Protein AF-A0A127SF15-F1 (afdb_monomer_lite)

Structure (mmCIF, N/CA/C/O backbone):
data_AF-A0A127SF15-F1
#
_entry.id   AF-A0A127SF15-F1
#
loop_
_atom_site.group_PDB
_atom_site.id
_atom_site.type_symbol
_atom_site.label_atom_id
_atom_site.label_alt_id
_atom_site.label_comp_id
_atom_site.label_asym_id
_atom_site.label_entity_id
_atom_site.label_seq_id
_atom_site.pdbx_PDB_ins_code
_atom_site.Cartn_x
_atom_site.Cartn_y
_atom_site.Cartn_z
_atom_site.occupancy
_atom_site.B_iso_or_equiv
_atom_site.auth_seq_id
_atom_site.auth_comp_id
_atom_site.auth_asym_id
_atom_site.auth_atom_id
_atom_site.pdbx_PDB_model_num
ATOM 1 N N . MET A 1 1 ? 13.523 7.974 7.666 1.00 53.50 1 MET A N 1
ATOM 2 C CA . MET A 1 1 ? 12.076 8.029 7.377 1.00 53.50 1 MET A CA 1
ATOM 3 C C . MET A 1 1 ? 11.909 9.074 6.291 1.00 53.50 1 MET A C 1
ATOM 5 O O . MET A 1 1 ? 12.110 10.247 6.573 1.00 53.50 1 MET A O 1
ATOM 9 N N . THR A 1 2 ? 11.730 8.639 5.046 1.00 59.59 2 THR A N 1
ATOM 10 C CA . THR A 1 2 ? 11.760 9.517 3.865 1.00 59.59 2 THR A CA 1
ATOM 11 C C . THR A 1 2 ? 10.335 9.895 3.473 1.00 59.59 2 THR A C 1
ATOM 13 O O . THR A 1 2 ? 9.413 9.096 3.645 1.00 59.59 2 THR A O 1
ATOM 16 N N . VAL A 1 3 ? 10.144 11.109 2.959 1.00 61.62 3 VAL A N 1
ATOM 17 C CA . VAL A 1 3 ? 8.844 11.557 2.447 1.00 61.62 3 VAL A CA 1
ATOM 18 C C . VAL A 1 3 ? 8.558 10.816 1.141 1.00 61.62 3 VAL A C 1
ATOM 20 O O . VAL A 1 3 ? 9.355 10.874 0.207 1.00 61.62 3 VAL A O 1
ATOM 23 N N . VAL A 1 4 ? 7.439 10.096 1.083 1.00 67.81 4 VAL A N 1
ATOM 24 C CA . VAL A 1 4 ? 7.001 9.396 -0.131 1.00 67.81 4 VAL A CA 1
ATOM 25 C C . VAL A 1 4 ? 6.383 10.411 -1.084 1.00 67.81 4 VAL A C 1
ATOM 27 O O . VAL A 1 4 ? 5.539 11.210 -0.683 1.00 67.81 4 VAL A O 1
ATOM 30 N N . THR A 1 5 ? 6.792 10.389 -2.351 1.00 76.38 5 THR A N 1
ATOM 31 C CA . THR A 1 5 ? 6.197 11.249 -3.380 1.00 76.38 5 TH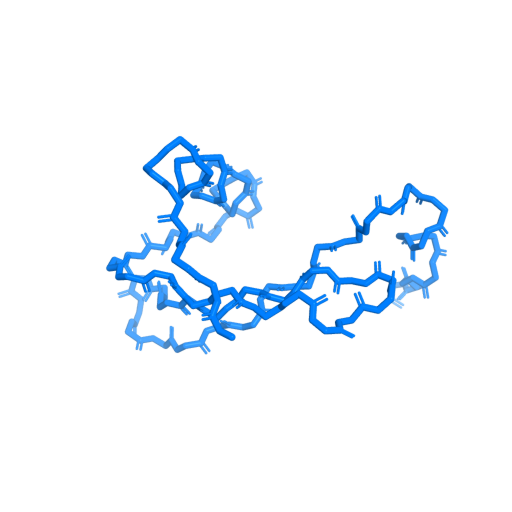R A CA 1
ATOM 32 C C . THR A 1 5 ? 4.820 10.723 -3.799 1.00 76.38 5 THR A C 1
ATOM 34 O O . THR A 1 5 ? 4.494 9.544 -3.642 1.00 76.38 5 THR A O 1
ATOM 37 N N . THR A 1 6 ? 3.977 11.582 -4.366 1.00 74.44 6 THR A N 1
ATOM 38 C CA . THR A 1 6 ? 2.630 11.203 -4.834 1.00 74.44 6 THR A CA 1
ATOM 39 C C . THR A 1 6 ? 2.658 10.154 -5.952 1.00 74.44 6 THR A C 1
ATOM 41 O O . THR A 1 6 ? 1.809 9.259 -5.983 1.00 74.44 6 THR A O 1
ATOM 44 N N . ALA A 1 7 ? 3.657 10.218 -6.838 1.00 72.44 7 ALA A N 1
ATOM 45 C CA . ALA A 1 7 ? 3.864 9.226 -7.893 1.00 72.44 7 ALA A CA 1
ATOM 46 C C . ALA A 1 7 ? 4.223 7.845 -7.316 1.00 72.44 7 ALA A C 1
ATOM 48 O O . ALA A 1 7 ? 3.612 6.844 -7.688 1.00 72.44 7 ALA A O 1
ATOM 49 N N . ASP A 1 8 ? 5.143 7.800 -6.350 1.00 83.44 8 ASP A N 1
ATOM 50 C CA . ASP A 1 8 ? 5.549 6.557 -5.690 1.00 83.44 8 ASP A CA 1
ATOM 51 C C . ASP A 1 8 ? 4.404 5.958 -4.852 1.00 83.44 8 ASP A C 1
ATOM 53 O O . ASP A 1 8 ? 4.129 4.760 -4.929 1.00 83.44 8 ASP A O 1
ATOM 57 N N . THR A 1 9 ? 3.636 6.811 -4.164 1.00 86.62 9 THR A N 1
ATOM 58 C CA . THR A 1 9 ? 2.399 6.414 -3.470 1.00 86.62 9 THR A CA 1
ATOM 59 C C . THR A 1 9 ? 1.442 5.702 -4.425 1.00 86.62 9 THR A C 1
ATOM 61 O O . THR A 1 9 ? 0.988 4.598 -4.139 1.00 86.62 9 THR A O 1
ATOM 64 N N . SER A 1 10 ? 1.171 6.289 -5.592 1.00 88.00 10 SER A N 1
ATOM 65 C CA . SER A 1 10 ? 0.227 5.720 -6.563 1.00 88.00 10 SER A CA 1
ATOM 66 C C . SER A 1 10 ? 0.679 4.347 -7.078 1.00 88.00 10 SER A C 1
ATOM 68 O O . SER A 1 10 ? -0.142 3.438 -7.218 1.00 88.00 10 SER A O 1
ATOM 70 N N . GLN A 1 11 ? 1.985 4.153 -7.295 1.00 90.00 11 GLN A N 1
ATOM 71 C CA . GLN A 1 11 ? 2.532 2.850 -7.688 1.00 90.00 11 GLN A CA 1
ATOM 72 C C . GLN A 1 11 ? 2.390 1.794 -6.585 1.00 90.00 11 GLN A C 1
ATOM 74 O O . GLN A 1 11 ? 2.046 0.649 -6.882 1.00 90.00 11 GLN A O 1
ATOM 79 N N . LEU A 1 12 ? 2.612 2.163 -5.320 1.00 89.81 12 LEU A N 1
ATOM 80 C CA . LEU A 1 12 ? 2.446 1.256 -4.178 1.00 89.81 12 LEU A CA 1
ATOM 81 C C . LEU A 1 12 ? 0.985 0.820 -4.001 1.00 89.81 12 LEU A C 1
ATOM 83 O O . LEU A 1 12 ? 0.721 -0.359 -3.763 1.00 89.81 12 LEU A O 1
ATOM 87 N N . TYR A 1 13 ? 0.039 1.743 -4.185 1.00 91.19 13 TYR A N 1
ATOM 88 C CA . TYR A 1 13 ? -1.393 1.434 -4.185 1.00 91.19 13 TYR A CA 1
ATOM 89 C C . TYR A 1 13 ? -1.771 0.476 -5.319 1.00 91.19 13 TYR A C 1
ATOM 91 O O . TYR A 1 13 ? -2.450 -0.522 -5.079 1.00 91.19 13 TYR A O 1
ATOM 99 N N . ALA A 1 14 ? -1.299 0.739 -6.542 1.00 92.38 14 ALA A N 1
ATOM 100 C CA . ALA A 1 14 ? -1.558 -0.131 -7.687 1.00 92.38 14 ALA A CA 1
ATOM 101 C C . ALA A 1 14 ? -0.956 -1.533 -7.492 1.00 92.38 14 ALA A C 1
ATOM 103 O O . ALA A 1 14 ? -1.600 -2.533 -7.810 1.00 92.38 14 ALA A O 1
ATOM 104 N N . LEU A 1 15 ? 0.257 -1.626 -6.937 1.00 91.38 15 LEU A N 1
ATOM 105 C CA . LEU A 1 15 ? 0.894 -2.903 -6.624 1.00 91.38 15 LEU A CA 1
ATOM 106 C C . LEU A 1 15 ? 0.074 -3.698 -5.602 1.00 91.38 15 LEU A C 1
ATOM 108 O O . LEU A 1 15 ? -0.228 -4.860 -5.849 1.00 91.38 15 LEU A O 1
ATOM 112 N N . ALA A 1 16 ? -0.327 -3.078 -4.492 1.00 91.06 16 ALA A N 1
ATOM 113 C CA . ALA A 1 16 ? -1.140 -3.740 -3.476 1.00 91.06 16 ALA A CA 1
ATOM 114 C C . ALA A 1 16 ? -2.496 -4.211 -4.035 1.00 91.06 16 ALA A C 1
ATOM 116 O O . ALA A 1 16 ? -2.894 -5.354 -3.799 1.00 91.06 16 ALA A O 1
ATOM 117 N N . ALA A 1 17 ? -3.154 -3.388 -4.860 1.00 91.81 17 ALA A N 1
ATOM 118 C CA . ALA A 1 17 ? -4.436 -3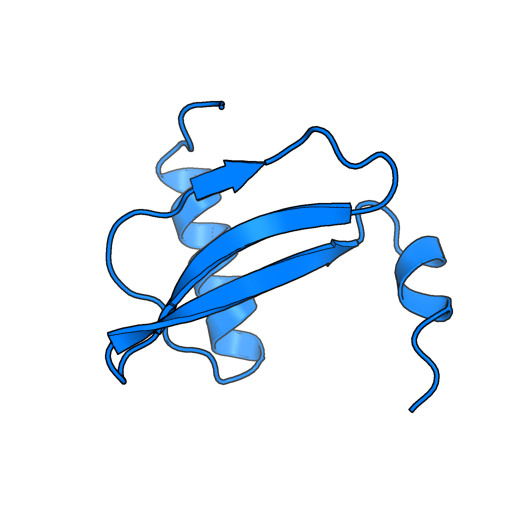.722 -5.477 1.00 91.81 17 ALA A CA 1
ATOM 119 C C . ALA A 1 17 ? -4.353 -4.954 -6.396 1.00 91.81 17 ALA A C 1
ATOM 121 O O . ALA A 1 17 ? -5.265 -5.779 -6.395 1.00 91.81 17 ALA A O 1
ATOM 122 N N . ARG A 1 18 ? -3.238 -5.140 -7.120 1.00 93.00 18 ARG A N 1
ATOM 123 C CA . ARG A 1 18 ? -2.990 -6.346 -7.938 1.00 93.00 18 ARG A CA 1
ATOM 124 C C . ARG A 1 18 ? -2.943 -7.636 -7.116 1.00 93.00 18 ARG A C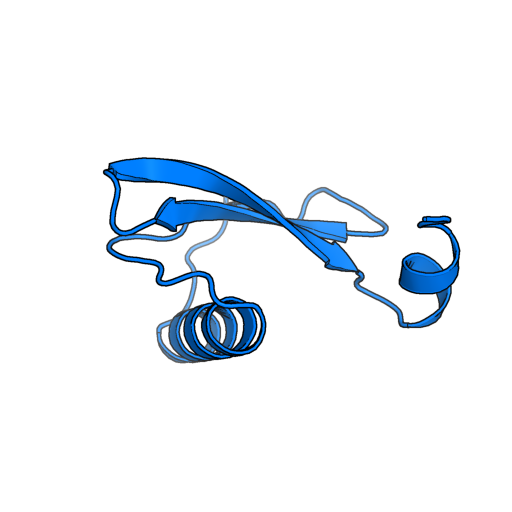 1
ATOM 126 O O . ARG A 1 18 ? -3.187 -8.704 -7.666 1.00 93.00 18 ARG A O 1
ATOM 133 N N . HIS A 1 19 ? -2.639 -7.534 -5.825 1.00 89.44 19 HIS A N 1
ATOM 134 C CA . HIS A 1 19 ? -2.629 -8.646 -4.875 1.00 89.44 19 HIS A CA 1
ATOM 135 C C . HIS A 1 19 ? -3.888 -8.680 -3.985 1.00 89.44 19 HIS A C 1
ATOM 137 O O . HIS A 1 19 ? -3.911 -9.391 -2.985 1.00 89.44 19 HIS A O 1
ATOM 143 N N . GLY A 1 20 ? -4.935 -7.915 -4.326 1.00 90.75 20 GLY A N 1
ATOM 144 C CA . GLY A 1 20 ? -6.201 -7.880 -3.586 1.00 90.75 20 GLY A CA 1
ATOM 145 C C . GLY A 1 20 ? -6.177 -7.034 -2.308 1.00 90.75 20 GLY A C 1
ATOM 146 O O . GLY A 1 20 ? -7.146 -7.040 -1.553 1.00 90.75 20 GLY A O 1
ATOM 147 N N . LEU A 1 21 ? -5.099 -6.285 -2.056 1.00 90.56 21 LEU A N 1
ATOM 148 C CA . LEU A 1 21 ? -4.981 -5.405 -0.896 1.00 90.56 21 LEU A CA 1
ATOM 149 C C . LEU A 1 21 ? -5.386 -3.978 -1.267 1.00 90.56 21 LEU A C 1
ATOM 151 O O . LEU A 1 21 ? -4.701 -3.288 -2.022 1.00 90.56 21 LEU A O 1
ATOM 155 N N . LYS A 1 22 ? -6.490 -3.510 -0.685 1.00 91.75 22 LYS A N 1
ATOM 156 C CA . LYS A 1 22 ? -6.954 -2.132 -0.836 1.00 91.75 22 LYS A CA 1
ATOM 157 C C . LYS A 1 22 ? -6.409 -1.276 0.305 1.00 91.75 22 LYS A C 1
ATOM 159 O O . LYS A 1 22 ? -6.908 -1.334 1.429 1.00 91.75 22 LYS A O 1
ATOM 164 N N . LEU A 1 23 ? -5.352 -0.524 0.008 1.00 91.50 23 LEU A N 1
ATOM 165 C CA . LEU A 1 23 ? -4.731 0.403 0.953 1.00 91.50 23 LEU A CA 1
ATOM 166 C C . LEU A 1 23 ? -5.557 1.689 1.075 1.00 91.50 23 LEU 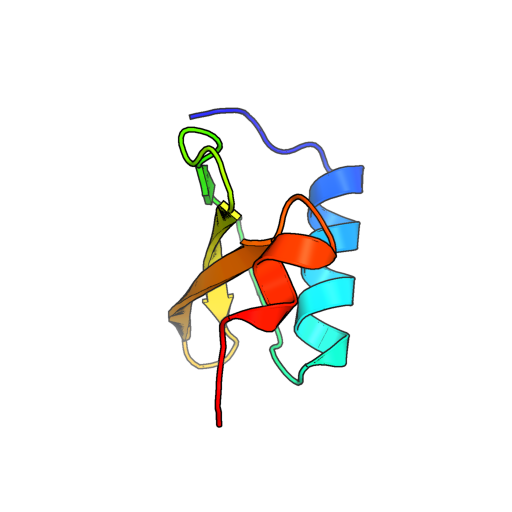A C 1
ATOM 168 O O . LEU A 1 23 ? -6.277 2.055 0.145 1.00 91.50 23 LEU A O 1
ATOM 172 N N . HIS A 1 24 ? -5.423 2.390 2.196 1.00 88.50 24 HIS A N 1
ATOM 173 C CA . HIS A 1 24 ? -5.952 3.738 2.367 1.00 88.50 24 HIS A CA 1
ATOM 174 C C . HIS A 1 24 ? -5.081 4.579 3.310 1.00 88.50 24 HIS A C 1
ATOM 176 O O . HIS A 1 24 ? -4.403 4.064 4.200 1.00 88.50 24 HIS A O 1
ATOM 182 N N . GLY A 1 25 ? -5.142 5.901 3.132 1.00 87.38 25 GLY A N 1
ATOM 183 C CA . GLY A 1 25 ? -4.432 6.861 3.971 1.00 87.38 25 GLY A CA 1
ATOM 184 C C . GLY A 1 25 ? -2.926 6.975 3.681 1.00 87.38 25 GLY A C 1
ATOM 185 O O . GLY A 1 25 ? -2.449 6.598 2.605 1.00 87.38 25 GLY A O 1
ATOM 186 N N . PRO A 1 26 ? -2.159 7.562 4.614 1.00 86.25 26 PRO A N 1
ATOM 187 C CA . PRO A 1 26 ? -0.733 7.787 4.427 1.00 86.25 26 PRO A CA 1
ATOM 188 C C . PRO A 1 26 ? 0.063 6.479 4.497 1.00 86.25 26 PRO A C 1
ATOM 190 O O . PRO A 1 26 ? -0.205 5.602 5.317 1.00 86.25 26 PRO A O 1
ATOM 193 N N . LEU A 1 27 ? 1.092 6.382 3.656 1.00 88.88 27 LEU A N 1
ATOM 194 C CA . LEU A 1 27 ? 2.049 5.278 3.660 1.00 88.88 27 LEU A CA 1
ATOM 195 C C . LEU A 1 27 ? 3.305 5.685 4.429 1.00 88.88 27 LEU A C 1
ATOM 197 O O . LEU A 1 27 ? 3.790 6.807 4.286 1.00 88.88 27 LEU A O 1
ATOM 201 N N . THR A 1 28 ? 3.877 4.757 5.194 1.00 88.62 28 THR A N 1
ATOM 202 C CA . THR A 1 28 ? 5.216 4.929 5.773 1.00 88.62 28 THR A CA 1
ATOM 203 C C . THR A 1 28 ? 6.184 3.980 5.091 1.00 88.62 28 THR A C 1
ATOM 205 O O . THR A 1 28 ? 5.997 2.767 5.135 1.00 88.62 28 THR A O 1
ATOM 208 N N . VAL A 1 29 ? 7.237 4.519 4.483 1.00 85.94 29 VAL A N 1
ATOM 209 C CA . VAL A 1 29 ? 8.266 3.718 3.814 1.00 85.94 29 VAL A CA 1
ATOM 210 C C . VAL A 1 29 ? 9.530 3.686 4.663 1.00 85.94 29 VAL A C 1
ATOM 212 O O . VAL A 1 29 ? 10.036 4.718 5.109 1.00 85.94 29 VAL A O 1
ATOM 215 N N . ASN A 1 30 ? 10.056 2.481 4.858 1.00 85.38 30 ASN A N 1
ATOM 216 C CA . ASN A 1 30 ? 11.364 2.242 5.436 1.00 85.38 30 ASN A CA 1
ATOM 217 C C . ASN A 1 30 ? 12.287 1.608 4.384 1.00 85.38 30 ASN A C 1
ATOM 219 O O . ASN A 1 30 ? 12.058 0.495 3.905 1.00 85.38 30 ASN A O 1
ATOM 223 N N . GLU A 1 31 ? 13.343 2.342 4.042 1.00 78.75 31 GLU A N 1
ATOM 224 C CA . GLU A 1 31 ? 14.329 1.966 3.027 1.00 78.75 31 GLU A CA 1
ATOM 225 C C . GLU A 1 31 ? 15.607 1.360 3.616 1.00 78.75 31 GLU A C 1
ATOM 227 O O . GLU A 1 31 ? 16.525 1.041 2.869 1.00 78.75 31 GLU A O 1
ATOM 232 N N . LEU A 1 32 ? 15.680 1.163 4.934 1.00 77.38 32 LEU A N 1
ATOM 233 C CA . LEU A 1 32 ? 16.883 0.646 5.596 1.00 77.38 32 LEU A CA 1
ATOM 234 C C . LEU A 1 32 ? 17.174 -0.834 5.278 1.00 77.38 32 LEU A C 1
ATOM 236 O O . LEU A 1 32 ? 18.256 -1.322 5.583 1.00 77.38 32 LEU A O 1
ATOM 240 N N . GLY A 1 33 ? 16.226 -1.558 4.676 1.00 75.12 33 GLY A N 1
ATOM 241 C CA . GLY A 1 33 ? 16.430 -2.936 4.234 1.00 75.12 33 GLY A CA 1
ATOM 242 C C . GLY A 1 33 ? 17.253 -3.021 2.945 1.00 75.12 33 GLY A C 1
ATOM 243 O O . GLY A 1 33 ? 16.907 -2.385 1.943 1.00 75.12 33 GLY A O 1
ATOM 244 N N . LEU A 1 34 ? 18.305 -3.849 2.968 1.00 78.44 34 LEU A N 1
ATOM 245 C CA . LEU A 1 34 ? 19.177 -4.134 1.820 1.00 78.44 34 LEU A CA 1
ATOM 246 C C . LEU A 1 34 ? 18.443 -4.876 0.697 1.00 78.44 34 LEU A C 1
ATOM 248 O O . LEU A 1 34 ? 18.591 -4.523 -0.467 1.00 78.44 34 LEU A O 1
ATOM 252 N N . ASP A 1 35 ? 17.610 -5.852 1.051 1.00 82.44 35 ASP A N 1
ATOM 253 C CA . ASP A 1 35 ? 16.951 -6.735 0.079 1.00 82.44 35 ASP A CA 1
ATOM 254 C C . ASP A 1 35 ? 15.491 -6.353 -0.184 1.00 82.44 35 ASP A C 1
ATOM 256 O O . ASP A 1 35 ? 14.949 -6.589 -1.265 1.00 82.44 35 ASP A O 1
ATOM 260 N N . TYR A 1 36 ? 14.854 -5.719 0.802 1.00 81.94 36 TYR A N 1
ATOM 261 C CA . TYR A 1 36 ? 13.435 -5.392 0.775 1.00 81.94 36 TYR A CA 1
ATOM 262 C C . TYR A 1 36 ? 13.201 -3.927 1.103 1.00 81.94 36 TYR A C 1
ATOM 264 O O . TYR A 1 36 ? 13.716 -3.392 2.087 1.00 81.94 36 TYR A O 1
ATOM 272 N N . ARG A 1 37 ? 12.328 -3.306 0.318 1.00 87.12 37 ARG A N 1
ATOM 273 C CA . ARG A 1 37 ? 11.661 -2.066 0.685 1.00 87.12 37 ARG A CA 1
ATOM 274 C C . ARG A 1 37 ? 10.463 -2.412 1.561 1.00 87.12 37 ARG A C 1
ATOM 276 O O . ARG A 1 37 ? 9.619 -3.216 1.166 1.00 87.12 37 ARG A O 1
ATOM 283 N N . ILE A 1 38 ? 10.396 -1.819 2.748 1.00 89.31 38 ILE A N 1
ATOM 284 C CA . ILE A 1 38 ? 9.303 -2.058 3.689 1.00 89.31 38 ILE A CA 1
ATOM 285 C C . ILE A 1 38 ? 8.321 -0.896 3.607 1.00 89.31 38 ILE A C 1
ATOM 287 O O . ILE A 1 38 ? 8.718 0.260 3.751 1.00 89.31 38 ILE A O 1
ATOM 291 N N . VAL A 1 39 ? 7.042 -1.199 3.401 1.00 90.19 39 VAL A N 1
ATOM 292 C CA . VAL A 1 39 ? 5.965 -0.205 3.422 1.00 90.19 39 VAL A CA 1
ATOM 293 C C . VAL A 1 39 ? 4.948 -0.600 4.478 1.00 90.19 39 VAL A C 1
ATOM 295 O O . VAL A 1 39 ? 4.431 -1.712 4.466 1.00 90.19 39 VAL A O 1
ATOM 298 N N . ILE A 1 40 ? 4.669 0.310 5.401 1.00 90.25 40 ILE A N 1
ATOM 299 C CA . ILE A 1 40 ? 3.617 0.164 6.401 1.00 90.25 40 ILE A CA 1
ATOM 300 C C . ILE A 1 40 ? 2.413 0.953 5.898 1.00 90.25 40 ILE A C 1
ATOM 302 O O . ILE A 1 40 ? 2.523 2.152 5.625 1.00 90.25 40 ILE A O 1
ATOM 306 N N . ALA A 1 41 ? 1.281 0.270 5.765 1.00 92.19 41 ALA A N 1
ATOM 307 C CA . ALA A 1 41 ? 0.052 0.825 5.213 1.00 92.19 41 ALA A CA 1
ATOM 308 C C . ALA A 1 41 ? -1.169 0.319 5.984 1.00 92.19 41 ALA A C 1
ATOM 310 O O . ALA A 1 41 ? -1.129 -0.763 6.568 1.00 92.19 41 ALA A O 1
ATOM 311 N N . THR A 1 42 ? -2.262 1.075 5.957 1.00 92.69 42 THR A N 1
ATOM 312 C CA . THR A 1 42 ? -3.555 0.627 6.485 1.00 92.69 42 THR A CA 1
ATOM 313 C C . THR A 1 42 ? -4.396 0.065 5.340 1.00 92.69 42 THR A C 1
ATOM 315 O O . THR A 1 42 ? -4.425 0.647 4.256 1.00 92.69 42 THR A O 1
ATOM 318 N N . VAL A 1 43 ? -5.045 -1.080 5.552 1.00 91.19 43 VAL A N 1
ATOM 319 C CA . VAL A 1 43 ? -5.998 -1.682 4.599 1.00 91.19 43 VAL A CA 1
ATOM 320 C C . VAL A 1 43 ? -7.432 -1.343 4.986 1.00 91.19 43 VAL A C 1
ATOM 322 O O . VAL A 1 43 ? -7.665 -1.000 6.135 1.00 91.19 43 VAL A O 1
ATOM 325 N N . ASP A 1 44 ? -8.385 -1.481 4.061 1.00 87.81 44 ASP A N 1
ATOM 326 C CA . ASP A 1 44 ? -9.824 -1.160 4.215 1.00 87.81 44 ASP A CA 1
ATOM 327 C C . ASP A 1 44 ? -10.453 -1.586 5.568 1.00 87.81 44 ASP A C 1
ATOM 329 O O . ASP A 1 44 ? -11.153 -0.787 6.178 1.00 87.81 44 ASP A O 1
ATOM 333 N N . ASP A 1 45 ? -10.081 -2.748 6.125 1.00 86.88 45 ASP A N 1
ATOM 334 C CA . ASP A 1 45 ? -10.516 -3.238 7.458 1.00 86.88 45 ASP A CA 1
ATOM 335 C C . ASP A 1 45 ? -9.921 -2.455 8.661 1.00 86.88 45 ASP A C 1
ATOM 337 O O . ASP A 1 45 ? -10.011 -2.876 9.811 1.00 86.88 45 ASP A O 1
ATOM 341 N N . GLY A 1 46 ? -9.207 -1.354 8.419 1.00 86.38 46 GLY A N 1
ATOM 342 C CA . GLY A 1 46 ? -8.517 -0.545 9.433 1.00 86.38 46 GLY A CA 1
ATOM 343 C C . GLY A 1 46 ? -7.231 -1.172 9.990 1.00 86.38 46 GLY A C 1
ATOM 344 O O . GLY A 1 46 ? -6.534 -0.560 10.803 1.00 86.38 46 GLY A O 1
ATOM 345 N N . ARG A 1 47 ? -6.869 -2.386 9.557 1.00 89.88 47 ARG A N 1
ATOM 346 C CA . ARG A 1 47 ? -5.647 -3.072 10.006 1.00 89.88 47 ARG A CA 1
ATOM 347 C C . ARG A 1 47 ? -4.408 -2.494 9.339 1.00 89.88 47 ARG A C 1
ATOM 349 O O . ARG A 1 47 ? -4.412 -2.181 8.151 1.00 89.88 47 ARG A O 1
ATOM 356 N N . ARG A 1 48 ? -3.304 -2.443 10.084 1.00 90.69 48 ARG A N 1
ATOM 357 C CA . ARG A 1 48 ? -1.987 -2.097 9.534 1.00 90.69 48 ARG A CA 1
ATOM 358 C C . ARG A 1 48 ? -1.288 -3.339 9.003 1.00 90.69 48 ARG A C 1
ATOM 360 O O . ARG A 1 48 ? -1.182 -4.341 9.703 1.00 90.69 48 ARG A O 1
ATOM 367 N N . TRP A 1 49 ? -0.795 -3.239 7.780 1.00 92.38 49 TRP A N 1
ATOM 368 C CA . TRP A 1 49 ? -0.062 -4.274 7.068 1.00 92.38 49 TRP A CA 1
ATOM 369 C C . TRP A 1 49 ? 1.361 -3.814 6.785 1.00 92.38 49 TRP A C 1
ATOM 371 O O . TRP A 1 49 ? 1.628 -2.626 6.590 1.00 92.38 49 TRP A O 1
ATOM 381 N N . VAL A 1 50 ? 2.269 -4.786 6.744 1.00 91.00 50 VAL A N 1
ATOM 382 C CA . VAL A 1 50 ? 3.655 -4.587 6.327 1.00 91.00 50 VAL A CA 1
ATOM 383 C C . VAL A 1 50 ? 3.832 -5.235 4.960 1.00 91.00 50 VAL A C 1
ATOM 385 O O . VAL A 1 50 ? 3.806 -6.456 4.832 1.00 91.00 50 VAL A O 1
ATOM 388 N N . LEU A 1 51 ? 4.028 -4.413 3.938 1.00 89.44 51 LEU A N 1
ATOM 389 C CA . LEU A 1 51 ? 4.360 -4.841 2.587 1.00 89.44 51 LEU A CA 1
ATOM 390 C C . LEU A 1 51 ? 5.881 -4.958 2.488 1.00 89.44 51 LEU A C 1
ATOM 392 O O . LEU A 1 51 ? 6.604 -3.991 2.742 1.00 89.44 51 LEU A O 1
ATOM 396 N N . ARG A 1 52 ? 6.370 -6.142 2.117 1.00 90.25 52 ARG A N 1
ATOM 397 C CA . ARG A 1 52 ? 7.792 -6.386 1.853 1.00 90.25 52 ARG A CA 1
ATOM 398 C C . ARG A 1 52 ? 7.965 -6.496 0.348 1.00 90.25 52 ARG A C 1
ATOM 400 O O . ARG A 1 52 ? 7.527 -7.472 -0.248 1.00 90.25 52 ARG A O 1
ATOM 407 N N . ILE A 1 53 ? 8.566 -5.480 -0.259 1.00 86.38 53 ILE A N 1
ATOM 408 C CA . ILE A 1 53 ? 8.747 -5.405 -1.708 1.00 86.38 53 ILE A CA 1
ATOM 409 C C . ILE A 1 53 ? 10.213 -5.736 -2.013 1.00 86.38 53 ILE A C 1
ATOM 411 O O . ILE A 1 53 ? 11.091 -4.964 -1.616 1.00 86.38 53 ILE A O 1
ATOM 415 N N . PRO A 1 54 ? 10.501 -6.868 -2.674 1.00 87.06 54 PRO A N 1
ATOM 416 C CA . PRO A 1 54 ? 11.854 -7.236 -3.082 1.00 87.06 54 PRO A CA 1
ATOM 417 C C . PRO A 1 54 ? 12.458 -6.153 -3.979 1.00 87.06 54 PRO A C 1
ATOM 419 O O . PRO A 1 54 ? 11.821 -5.705 -4.932 1.00 87.06 54 PRO A O 1
ATOM 422 N N . ARG A 1 55 ? 13.692 -5.725 -3.697 1.00 82.75 55 ARG A N 1
ATOM 423 C CA . ARG A 1 55 ? 14.398 -4.728 -4.525 1.00 82.75 55 ARG A CA 1
ATOM 424 C C . ARG A 1 55 ? 14.947 -5.321 -5.822 1.00 82.75 55 ARG A C 1
ATOM 426 O O . ARG A 1 55 ? 15.164 -4.591 -6.785 1.00 82.75 55 ARG A O 1
ATOM 433 N N . ARG A 1 56 ? 15.198 -6.632 -5.843 1.00 80.81 56 ARG A N 1
ATOM 434 C CA . ARG A 1 56 ? 15.731 -7.376 -6.991 1.00 80.81 56 ARG A CA 1
ATOM 435 C C . ARG A 1 56 ? 14.885 -8.629 -7.197 1.00 80.81 56 ARG A C 1
ATOM 437 O O . ARG A 1 56 ? 14.467 -9.247 -6.222 1.00 80.81 56 ARG A O 1
ATOM 444 N N . ALA A 1 57 ? 14.659 -9.021 -8.450 1.00 69.31 57 ALA A N 1
ATOM 445 C CA . ALA A 1 57 ? 13.845 -10.196 -8.785 1.00 69.31 57 ALA A CA 1
ATOM 446 C C . ALA A 1 57 ? 14.377 -11.496 -8.143 1.00 69.31 57 ALA A C 1
ATOM 448 O O . ALA A 1 57 ? 13.601 -12.342 -7.713 1.00 69.31 57 ALA A O 1
ATOM 449 N N . GLU A 1 58 ? 15.699 -11.606 -8.011 1.00 66.19 58 GLU A N 1
ATOM 450 C CA . GLU A 1 58 ? 16.424 -12.698 -7.342 1.00 66.19 58 GLU A CA 1
ATOM 451 C C . GLU A 1 58 ? 16.087 -12.853 -5.846 1.00 66.19 58 GLU A C 1
ATOM 453 O O . GLU A 1 58 ? 16.132 -13.960 -5.319 1.00 66.19 58 GLU A O 1
ATOM 458 N N . VAL A 1 59 ? 15.678 -11.779 -5.163 1.00 61.44 59 VAL A N 1
ATOM 459 C CA . VAL A 1 59 ? 15.309 -11.811 -3.737 1.00 61.44 59 VAL A CA 1
ATOM 460 C C . VAL A 1 59 ? 13.922 -12.439 -3.530 1.00 61.44 59 VAL A C 1
ATOM 462 O O . VAL A 1 59 ? 13.685 -13.090 -2.512 1.00 61.44 59 VAL A O 1
ATOM 465 N N . SER A 1 60 ? 13.019 -12.315 -4.510 1.00 58.50 60 SER A N 1
ATOM 466 C CA . SER A 1 60 ? 11.679 -12.926 -4.478 1.00 58.50 60 SER A CA 1
ATOM 467 C C . SER A 1 60 ? 11.710 -14.456 -4.521 1.00 58.50 60 SER A C 1
ATOM 469 O O . SER A 1 60 ? 10.755 -15.096 -4.094 1.00 58.50 60 SER A O 1
ATOM 471 N N . ALA A 1 61 ? 12.795 -15.049 -5.029 1.00 55.66 61 ALA A N 1
ATOM 472 C CA . ALA A 1 61 ? 12.908 -16.489 -5.260 1.00 55.66 61 ALA A CA 1
ATOM 473 C C . ALA A 1 61 ? 13.070 -17.322 -3.974 1.00 55.66 61 ALA A C 1
ATOM 475 O O . ALA A 1 61 ? 13.086 -18.546 -4.040 1.00 55.66 61 ALA A O 1
ATOM 476 N N . LYS A 1 62 ? 13.200 -16.678 -2.806 1.00 52.91 62 LYS A N 1
ATOM 477 C CA . LYS A 1 62 ? 13.426 -17.351 -1.516 1.00 52.91 62 LYS A CA 1
ATOM 478 C C . LYS A 1 62 ? 12.167 -17.537 -0.664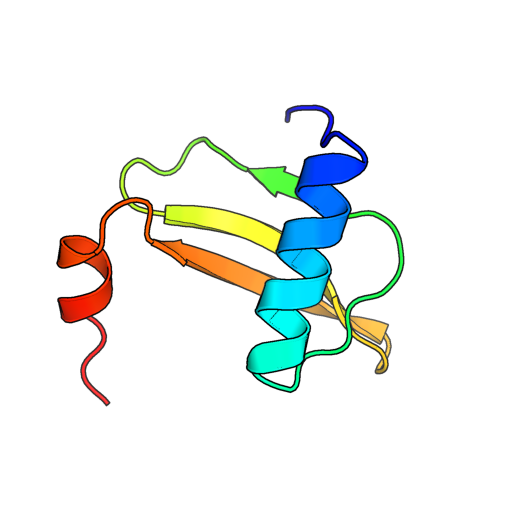 1.00 52.91 62 LYS A C 1
ATOM 480 O O . LYS A 1 62 ? 12.274 -18.074 0.435 1.00 52.91 62 LYS A O 1
ATOM 485 N N . VAL A 1 63 ? 11.004 -17.082 -1.134 1.00 51.44 63 VAL A N 1
ATOM 486 C CA . VAL A 1 63 ? 9.723 -17.336 -0.460 1.00 51.44 63 VAL A CA 1
ATOM 487 C C . VAL A 1 63 ? 9.154 -18.636 -1.025 1.00 51.44 63 VAL A C 1
ATOM 489 O O . VAL A 1 63 ? 8.430 -18.626 -2.017 1.00 51.44 63 VAL A O 1
ATOM 492 N N . GLU A 1 64 ? 9.569 -19.759 -0.440 1.00 48.66 64 GLU A N 1
ATOM 493 C CA . GLU A 1 64 ? 8.934 -21.057 -0.683 1.00 48.66 64 GLU A CA 1
ATOM 494 C C . GLU A 1 64 ? 7.508 -21.058 -0.079 1.00 48.66 64 GLU A C 1
ATOM 496 O O . GLU A 1 64 ? 7.291 -20.366 0.923 1.00 48.66 64 GLU A O 1
ATOM 501 N N . PRO A 1 65 ? 6.538 -21.738 -0.725 1.00 49.12 65 PRO A N 1
ATOM 502 C CA . PRO A 1 65 ? 5.119 -21.734 -0.347 1.00 49.12 65 PRO A CA 1
ATOM 503 C C . PRO A 1 65 ? 4.818 -22.372 1.015 1.00 49.12 65 PRO A C 1
ATOM 505 O O . PRO A 1 65 ? 5.573 -23.274 1.444 1.00 49.12 65 PRO A O 1
#

pLDDT: mean 81.25, std 12.81, range [48.66, 93.0]

Radius of gyration: 12.05 Å; chains: 1; bounding box: 30×33×19 Å

Foldseek 3Di:
DDDQDPVNVVVVQVVCVVVVFHFDDDKDWDPPDPFWIWIWTATPVRDIDIDTHGPDPVSVVPDDD

Sequence (65 aa):
MTVVTTADTSQLYALAARHGLKLHGPLTVNELGLDYRIVIATVDDGRRWVLRIPRRAEVSAKVEP

Secondary struc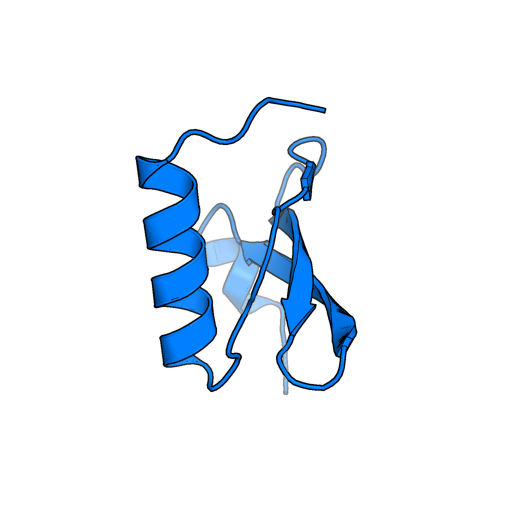ture (DSSP, 8-state):
-PPPPHHHHHHHHHHHHHTT--EEEEEEEE---SSEEEEEEEETTS-EEEEEEESSGGGGGG---